Protein AF-A0A934GZP3-F1 (afdb_monomer_lite)

Foldseek 3Di:
DADQLDPPGHWAFLVVLLVVLVVCVVVVVPVVSLVSLVVSLVLQVVDPFFWGTARPPPSHDHPPTDGPDPVSVVSSVVSVVVVVVVD

Sequence (87 aa):
KFNALQMWRGPTWVNVNYLLIDGLERANYKDLANELRRRTLEMIMSGSDIYEYYEPHTGKAPPKAASIYGWSSALFIEMVIQESQRL

Radius of gyration: 12.91 Å; chains: 1; bounding box: 31×19×43 Å

Secondary structure (DSSP, 8-state):
---TTSTTTS-EEHHHHHHHHHHHHHTT-HHHHHHHHHHHHHHHHTSSS--SEE-TTT-PPPTTSPSS-HHHHHHHHHHHHHHHTT-

pLDDT: mean 94.31, std 6.61, range [52.47, 98.56]

Structure (mmCIF, N/CA/C/O backbone):
data_AF-A0A934GZP3-F1
#
_entry.id   AF-A0A934GZP3-F1
#
loop_
_atom_site.group_PDB
_atom_site.id
_atom_site.type_symbol
_atom_site.label_atom_id
_atom_site.label_alt_id
_atom_site.label_comp_id
_atom_site.label_asym_id
_atom_site.label_entity_id
_atom_site.label_seq_id
_atom_site.pdbx_PDB_ins_code
_atom_site.Cartn_x
_atom_site.Cartn_y
_atom_site.Cartn_z
_atom_site.occupancy
_atom_site.B_iso_or_equiv
_atom_site.auth_seq_id
_atom_site.auth_comp_id
_atom_site.auth_asym_id
_atom_site.auth_atom_id
_atom_site.pdbx_PDB_model_num
ATOM 1 N N . LYS A 1 1 ? -6.993 -0.377 -23.857 1.00 84.25 1 LYS A N 1
ATOM 2 C CA . LYS A 1 1 ? -6.575 -1.687 -23.301 1.00 84.25 1 LYS A CA 1
ATOM 3 C C . LYS A 1 1 ? -5.890 -1.445 -21.956 1.00 84.25 1 LYS A C 1
ATOM 5 O O . LYS A 1 1 ? -5.210 -0.432 -21.847 1.00 84.25 1 LYS A O 1
ATOM 10 N N . PHE A 1 2 ? -6.131 -2.294 -20.955 1.00 86.69 2 PHE A N 1
ATOM 11 C CA . PHE A 1 2 ? -5.458 -2.251 -19.648 1.00 86.69 2 PHE A CA 1
ATOM 12 C C . PHE A 1 2 ? -4.012 -2.759 -19.769 1.00 86.69 2 PHE A C 1
ATOM 14 O O . PHE A 1 2 ? -3.746 -3.635 -20.592 1.00 86.69 2 PHE A O 1
ATOM 21 N N . ASN A 1 3 ? -3.095 -2.203 -18.974 1.00 88.88 3 ASN A N 1
ATOM 22 C CA . ASN A 1 3 ? -1.721 -2.681 -18.836 1.00 88.88 3 ASN A CA 1
ATOM 23 C C . ASN A 1 3 ? -1.270 -2.469 -17.389 1.00 88.88 3 ASN A C 1
ATOM 25 O O . ASN A 1 3 ? -1.128 -1.331 -16.952 1.00 88.88 3 ASN A O 1
ATOM 29 N N . ALA A 1 4 ? -1.015 -3.567 -16.685 1.00 90.38 4 ALA A N 1
ATOM 30 C CA . ALA A 1 4 ? -0.688 -3.588 -15.267 1.00 90.38 4 ALA A CA 1
ATOM 31 C C . ALA A 1 4 ? 0.624 -2.872 -14.894 1.00 90.38 4 ALA A C 1
ATOM 33 O O . ALA A 1 4 ? 0.786 -2.423 -13.765 1.00 90.38 4 ALA A O 1
ATOM 34 N N . LEU A 1 5 ? 1.546 -2.727 -15.849 1.00 87.81 5 LEU A N 1
ATOM 35 C CA . LEU A 1 5 ? 2.839 -2.064 -15.655 1.00 87.81 5 LEU A CA 1
ATOM 36 C C . LEU A 1 5 ? 2.841 -0.619 -16.175 1.00 87.81 5 LEU A C 1
ATOM 38 O O . LEU A 1 5 ? 3.854 0.075 -16.082 1.00 87.81 5 LEU A O 1
ATOM 42 N N . GLN A 1 6 ? 1.733 -0.158 -16.763 1.00 86.75 6 GLN A N 1
ATOM 43 C CA . GLN A 1 6 ? 1.628 1.194 -17.292 1.00 86.75 6 GLN A CA 1
ATOM 44 C C . GLN A 1 6 ? 1.194 2.165 -16.193 1.00 86.75 6 GLN A C 1
ATOM 46 O O . GLN A 1 6 ? 0.069 2.100 -15.693 1.00 86.75 6 GLN A O 1
ATOM 51 N N . MET A 1 7 ? 2.086 3.105 -15.875 1.00 82.31 7 MET A N 1
ATOM 52 C CA . MET A 1 7 ? 1.870 4.180 -14.904 1.00 82.31 7 MET A CA 1
ATOM 53 C C . MET A 1 7 ? 0.506 4.869 -15.097 1.00 82.31 7 MET A C 1
ATOM 55 O O . MET A 1 7 ? 0.052 5.055 -16.230 1.00 82.31 7 MET A O 1
ATOM 59 N N . TRP A 1 8 ? -0.148 5.219 -13.984 1.00 80.75 8 TRP A N 1
ATOM 60 C CA . TRP A 1 8 ? -1.487 5.835 -13.892 1.00 80.75 8 TRP A CA 1
ATOM 61 C C . TRP A 1 8 ? -2.694 5.002 -14.353 1.00 80.75 8 TRP A C 1
ATOM 63 O O . TRP A 1 8 ? -3.826 5.448 -14.183 1.00 80.75 8 TRP A O 1
ATOM 73 N N . ARG A 1 9 ? -2.508 3.815 -14.943 1.00 82.69 9 ARG A N 1
ATOM 74 C CA . ARG A 1 9 ? -3.624 3.013 -15.498 1.00 82.69 9 ARG A CA 1
ATOM 75 C C . ARG A 1 9 ? -3.615 1.536 -15.118 1.00 82.69 9 ARG A C 1
ATOM 77 O O . ARG A 1 9 ? -4.480 0.791 -15.575 1.00 82.69 9 ARG A O 1
ATOM 84 N N . GLY A 1 10 ? -2.609 1.118 -14.370 1.00 88.25 10 GLY A N 1
ATOM 85 C CA . GLY A 1 10 ? -2.280 -0.282 -14.157 1.00 88.25 10 GLY A CA 1
ATOM 86 C C . GLY A 1 10 ? -1.922 -0.582 -12.717 1.00 88.25 10 GLY A C 1
ATOM 87 O O . GLY A 1 10 ? -2.662 -1.312 -12.067 1.00 88.25 10 GLY A O 1
ATOM 88 N N . PRO A 1 11 ? -0.795 -0.040 -12.231 1.00 94.19 11 PRO A N 1
ATOM 89 C CA . PRO A 1 11 ? -0.237 -0.451 -10.962 1.00 94.19 11 PRO A CA 1
ATOM 90 C C . PRO A 1 11 ? -1.042 0.073 -9.772 1.00 94.19 11 PRO A C 1
ATOM 92 O O . PRO A 1 11 ? -1.680 1.125 -9.848 1.00 94.19 11 PRO A O 1
ATOM 95 N N . THR A 1 12 ? -0.953 -0.652 -8.663 1.00 95.19 12 THR A N 1
ATOM 96 C CA . THR A 1 12 ? -1.440 -0.242 -7.346 1.00 95.19 12 THR A CA 1
ATOM 97 C C . THR A 1 12 ? -0.397 0.640 -6.674 1.00 95.19 12 THR A C 1
ATOM 99 O O . THR A 1 12 ? 0.783 0.296 -6.635 1.00 95.19 12 THR A O 1
ATOM 102 N N . TRP A 1 13 ? -0.831 1.768 -6.120 1.00 96.19 13 TRP A N 1
ATOM 103 C CA . TRP A 1 13 ? 0.040 2.722 -5.440 1.00 96.19 13 TRP A CA 1
ATOM 104 C C . TRP A 1 13 ? -0.199 2.693 -3.933 1.00 96.19 13 TRP A C 1
ATOM 106 O O . TRP A 1 13 ? -1.346 2.678 -3.484 1.00 96.19 13 TRP A O 1
ATOM 116 N N . VAL A 1 14 ? 0.880 2.735 -3.148 1.00 97.25 14 VAL A N 1
ATOM 117 C CA . VAL A 1 14 ? 0.794 2.648 -1.679 1.00 97.25 14 VAL A CA 1
ATOM 118 C C . VAL A 1 14 ? 0.019 3.828 -1.097 1.00 97.25 14 VAL A C 1
ATOM 120 O O . VAL A 1 14 ? -0.843 3.641 -0.243 1.00 97.25 14 VAL A O 1
ATOM 123 N N . ASN A 1 15 ? 0.275 5.040 -1.590 1.00 97.06 15 ASN A N 1
ATOM 124 C CA . ASN A 1 15 ? -0.428 6.243 -1.144 1.00 97.06 15 ASN A CA 1
ATOM 125 C C . ASN A 1 15 ? -1.924 6.220 -1.484 1.00 97.06 15 ASN A C 1
ATOM 127 O O . ASN A 1 15 ? -2.733 6.644 -0.665 1.00 97.06 15 ASN A O 1
ATOM 131 N N . VAL A 1 16 ? -2.311 5.676 -2.640 1.00 97.00 16 VAL A N 1
ATOM 132 C CA . VAL A 1 16 ? -3.726 5.505 -2.999 1.00 97.00 16 VAL A CA 1
ATOM 133 C C . VAL A 1 16 ? -4.398 4.493 -2.074 1.00 97.00 16 VAL A C 1
ATOM 135 O O . VAL A 1 16 ? -5.467 4.789 -1.544 1.00 97.00 16 VAL A O 1
ATOM 138 N N . ASN A 1 17 ? -3.764 3.345 -1.814 1.00 97.81 17 ASN A N 1
ATOM 139 C CA . ASN A 1 17 ? -4.286 2.378 -0.845 1.00 97.81 17 ASN A CA 1
ATOM 140 C C . ASN A 1 17 ? -4.454 3.010 0.538 1.00 97.81 17 ASN A C 1
ATOM 142 O O . ASN A 1 17 ? -5.496 2.833 1.158 1.00 97.81 17 ASN A O 1
ATOM 146 N N . TYR A 1 18 ? -3.474 3.789 0.995 1.00 98.38 18 TYR A N 1
ATOM 147 C CA . TYR A 1 18 ? -3.550 4.483 2.278 1.00 98.38 18 TYR A CA 1
ATOM 148 C C . TYR A 1 18 ? -4.725 5.470 2.355 1.00 98.38 18 TYR A C 1
ATOM 150 O O . TYR A 1 18 ? -5.474 5.456 3.329 1.00 98.38 18 TYR A O 1
ATOM 158 N N . LEU A 1 19 ? -4.943 6.283 1.316 1.00 98.25 19 LEU A N 1
ATOM 159 C CA . LEU A 1 19 ? -6.093 7.195 1.257 1.00 98.25 19 LEU A CA 1
ATOM 160 C C . LEU A 1 19 ? -7.431 6.441 1.280 1.00 98.25 19 LEU A C 1
ATOM 162 O O . LEU A 1 19 ? -8.386 6.897 1.907 1.00 98.25 19 LEU A O 1
ATOM 166 N N . LEU A 1 20 ? -7.506 5.280 0.623 1.00 98.44 20 LEU A N 1
ATOM 167 C CA . LEU A 1 20 ? -8.688 4.420 0.675 1.00 98.44 20 LEU A CA 1
ATOM 168 C C . LEU A 1 20 ? -8.892 3.818 2.069 1.00 98.44 20 LEU A C 1
ATOM 170 O O . LEU A 1 20 ? -10.026 3.778 2.533 1.00 98.44 20 LEU A O 1
ATOM 174 N N . ILE A 1 21 ? -7.824 3.396 2.750 1.00 98.50 21 ILE A N 1
ATOM 175 C CA . ILE A 1 21 ? -7.882 2.902 4.134 1.00 98.50 21 ILE A CA 1
ATOM 176 C C . ILE A 1 21 ? -8.450 3.989 5.056 1.00 98.50 21 ILE A C 1
ATOM 178 O O . ILE A 1 21 ? -9.448 3.737 5.725 1.00 98.50 21 ILE A O 1
ATOM 182 N N . ASP A 1 22 ? -7.890 5.203 5.038 1.00 98.19 22 ASP A N 1
ATOM 183 C CA . ASP A 1 22 ? -8.375 6.335 5.849 1.00 98.19 22 ASP A CA 1
ATOM 184 C C . ASP A 1 22 ? -9.846 6.673 5.536 1.00 98.19 22 ASP A C 1
ATOM 186 O O . ASP A 1 22 ? -10.666 6.839 6.443 1.00 98.19 22 ASP A O 1
ATOM 190 N N . GLY A 1 23 ? -10.222 6.692 4.254 1.00 98.56 23 GLY A N 1
ATOM 191 C CA . GLY A 1 23 ? -11.608 6.907 3.838 1.00 98.56 23 GLY A CA 1
ATOM 192 C C . GLY A 1 23 ? -12.569 5.828 4.350 1.00 98.56 23 GLY A C 1
ATOM 193 O O . GLY A 1 23 ? -13.651 6.147 4.846 1.00 98.56 23 GLY A O 1
ATOM 194 N N . LEU A 1 24 ? -12.172 4.556 4.273 1.00 98.56 24 LEU A N 1
ATOM 195 C CA . LEU A 1 24 ? -12.958 3.426 4.771 1.00 98.56 24 LEU A CA 1
ATOM 196 C C . LEU A 1 24 ? -13.118 3.471 6.295 1.00 98.56 24 LEU A C 1
ATOM 198 O O . LEU A 1 24 ? -14.218 3.224 6.793 1.00 98.56 24 LEU A O 1
ATOM 202 N N . GLU A 1 25 ? -12.065 3.830 7.035 1.00 97.06 25 GLU A N 1
ATOM 203 C CA . GLU A 1 25 ? -12.139 3.993 8.491 1.00 97.06 25 GLU A CA 1
ATOM 204 C C . GLU A 1 25 ? -13.129 5.099 8.879 1.00 97.06 25 GLU A C 1
ATOM 206 O O . GLU A 1 25 ? -14.011 4.872 9.713 1.00 97.06 25 GLU A O 1
ATOM 211 N N . ARG A 1 26 ? -13.055 6.266 8.223 1.00 98.00 26 ARG A N 1
ATOM 212 C 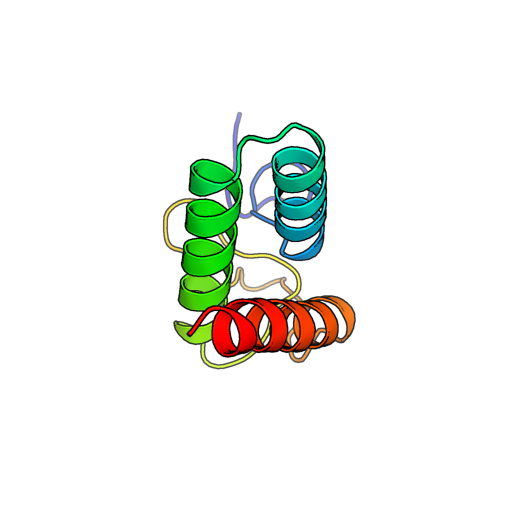CA . ARG A 1 26 ? -13.975 7.398 8.452 1.00 98.00 26 ARG A CA 1
ATOM 213 C C . ARG A 1 26 ? -15.421 7.073 8.094 1.00 98.00 26 ARG A C 1
ATOM 215 O O . ARG A 1 26 ? -16.339 7.570 8.740 1.00 98.00 26 ARG A O 1
ATOM 222 N N . ALA A 1 27 ? -15.625 6.231 7.085 1.00 98.44 27 ALA A N 1
ATOM 223 C CA . ALA A 1 27 ? -16.940 5.757 6.666 1.00 98.44 27 ALA A CA 1
ATOM 224 C C . ALA A 1 27 ? -17.448 4.549 7.483 1.00 98.44 27 ALA A C 1
ATOM 226 O O . ALA A 1 27 ? -18.487 3.982 7.154 1.00 98.44 27 ALA A O 1
ATOM 227 N N . ASN A 1 28 ? -16.748 4.170 8.560 1.00 97.81 28 ASN A N 1
ATOM 228 C CA . ASN A 1 28 ? -17.087 3.065 9.462 1.00 97.81 28 ASN A CA 1
ATOM 229 C C . ASN A 1 28 ? -17.058 1.662 8.810 1.00 97.81 28 ASN A C 1
ATOM 231 O O . ASN A 1 28 ? -17.582 0.704 9.378 1.00 97.81 28 ASN A O 1
ATOM 235 N N . TYR A 1 29 ? -16.376 1.505 7.671 1.00 98.50 29 TYR A N 1
ATOM 236 C CA . TYR A 1 29 ? -16.088 0.213 7.030 1.00 98.50 29 TYR A CA 1
ATOM 237 C C . TYR A 1 29 ? -14.777 -0.383 7.563 1.00 98.50 29 TYR A C 1
ATOM 239 O O . TYR A 1 29 ? -13.826 -0.631 6.819 1.00 98.50 29 TYR A O 1
ATOM 247 N N . LYS A 1 30 ? -14.714 -0.591 8.883 1.00 96.56 30 LYS A N 1
ATOM 248 C CA . LYS A 1 30 ? -13.470 -0.935 9.594 1.00 96.56 30 LYS A CA 1
ATOM 249 C C . LYS A 1 30 ? -12.838 -2.236 9.107 1.00 96.56 30 LYS A C 1
ATOM 251 O O . LYS A 1 30 ? -11.630 -2.270 8.904 1.00 96.56 30 LYS A O 1
ATOM 256 N N . ASP A 1 31 ? -13.632 -3.277 8.880 1.00 97.50 31 ASP A N 1
ATOM 257 C CA . ASP A 1 31 ? -13.105 -4.580 8.456 1.00 97.50 31 ASP A CA 1
ATOM 258 C C . ASP A 1 31 ? -12.442 -4.505 7.079 1.00 97.50 31 ASP A C 1
ATOM 260 O O . ASP A 1 31 ? -11.343 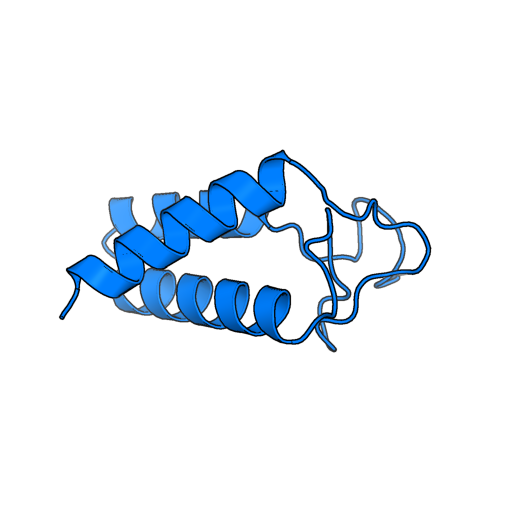-5.024 6.895 1.00 97.50 31 ASP A O 1
ATOM 264 N N . LEU A 1 32 ? -13.054 -3.772 6.144 1.00 98.38 32 LEU A N 1
ATOM 265 C CA . LEU A 1 32 ? -12.494 -3.573 4.810 1.00 98.38 32 LEU A CA 1
ATOM 266 C C . LEU A 1 32 ? -11.235 -2.697 4.848 1.00 98.38 32 LEU A C 1
ATOM 268 O O . LEU A 1 32 ? -10.260 -2.992 4.158 1.00 98.38 32 LEU A O 1
ATOM 272 N N . ALA A 1 33 ? -11.223 -1.652 5.683 1.00 98.31 33 ALA A N 1
ATOM 273 C C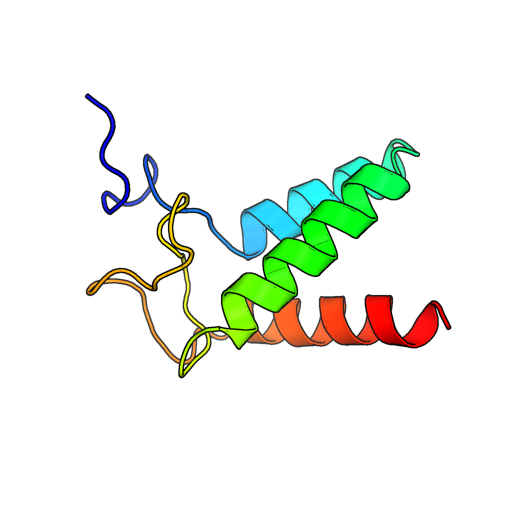A . ALA A 1 33 ? -10.026 -0.843 5.906 1.00 98.31 33 ALA A CA 1
ATOM 274 C C . ALA A 1 33 ? -8.871 -1.694 6.459 1.00 98.31 33 ALA A C 1
ATOM 276 O O . ALA A 1 33 ? -7.736 -1.595 5.991 1.00 98.31 33 ALA A O 1
ATOM 277 N N . ASN A 1 34 ? -9.174 -2.567 7.423 1.00 97.50 34 ASN A N 1
ATOM 278 C CA . ASN A 1 34 ? -8.206 -3.472 8.031 1.00 97.50 34 ASN A CA 1
ATOM 279 C C . ASN A 1 34 ? -7.661 -4.480 7.014 1.00 97.50 34 ASN A C 1
ATOM 281 O O . ASN A 1 34 ? -6.449 -4.681 6.939 1.00 97.50 34 ASN A O 1
ATOM 285 N N . GLU A 1 35 ? -8.534 -5.092 6.213 1.00 98.19 35 GLU A N 1
ATOM 286 C CA . GLU A 1 35 ? -8.126 -6.017 5.156 1.00 98.19 35 GLU A CA 1
ATOM 287 C C . GLU A 1 35 ? -7.204 -5.327 4.142 1.00 98.19 35 GLU A C 1
ATOM 289 O O . GLU A 1 35 ? -6.133 -5.850 3.826 1.00 98.19 35 GLU A O 1
ATOM 294 N N . LEU A 1 36 ? -7.574 -4.131 3.671 1.00 98.12 36 LEU A N 1
ATOM 295 C CA . LEU A 1 36 ? -6.773 -3.387 2.701 1.00 98.12 36 LEU A CA 1
ATOM 296 C C . LEU A 1 36 ? -5.408 -2.981 3.274 1.00 98.12 36 LEU A C 1
ATOM 298 O O . LEU A 1 36 ? -4.399 -3.092 2.573 1.00 98.12 36 LEU A O 1
ATOM 302 N N . ARG A 1 37 ? -5.349 -2.564 4.544 1.00 98.38 37 ARG A N 1
ATOM 303 C CA . ARG A 1 37 ? -4.084 -2.251 5.226 1.00 98.38 37 ARG A CA 1
ATOM 304 C C . ARG A 1 37 ? -3.175 -3.471 5.304 1.00 98.38 37 ARG A C 1
ATOM 306 O O . ARG A 1 37 ? -2.029 -3.381 4.872 1.00 98.38 37 ARG A O 1
ATOM 313 N N . ARG A 1 38 ? -3.685 -4.617 5.768 1.00 98.12 38 ARG A N 1
ATOM 314 C CA . ARG A 1 38 ? -2.906 -5.866 5.855 1.00 98.12 38 ARG A CA 1
ATOM 315 C C . ARG A 1 38 ? -2.374 -6.301 4.500 1.00 98.12 38 ARG A C 1
ATOM 317 O O . ARG A 1 38 ? -1.174 -6.500 4.367 1.00 98.12 38 ARG A O 1
ATOM 324 N N . ARG A 1 39 ? -3.225 -6.336 3.470 1.00 97.88 39 ARG A N 1
ATOM 325 C CA . ARG A 1 39 ? -2.790 -6.690 2.109 1.00 97.88 39 ARG A CA 1
ATOM 326 C C . ARG A 1 39 ? -1.753 -5.722 1.550 1.00 97.88 39 ARG A C 1
ATOM 328 O O . ARG A 1 39 ? -0.849 -6.138 0.833 1.00 97.88 39 ARG A O 1
ATOM 335 N N . THR A 1 40 ? -1.864 -4.433 1.873 1.00 98.06 40 THR A N 1
ATOM 336 C CA . THR A 1 40 ? -0.872 -3.433 1.454 1.00 98.06 40 THR A CA 1
ATOM 337 C C . THR A 1 40 ? 0.468 -3.662 2.153 1.00 98.06 40 THR A C 1
ATOM 339 O O . THR A 1 40 ? 1.503 -3.627 1.490 1.00 98.06 40 THR A O 1
ATOM 342 N N . LEU A 1 41 ? 0.462 -3.948 3.460 1.00 97.94 41 LEU A N 1
ATOM 343 C CA . LEU A 1 41 ? 1.665 -4.305 4.218 1.00 97.94 41 LEU A CA 1
ATOM 344 C C . LEU A 1 41 ? 2.309 -5.588 3.679 1.00 97.94 41 LEU A C 1
ATOM 346 O O . LEU A 1 41 ? 3.496 -5.583 3.370 1.00 97.94 41 LEU A O 1
ATOM 350 N N . GLU A 1 42 ? 1.526 -6.652 3.493 1.00 97.75 42 GLU A N 1
ATOM 351 C CA . GLU A 1 42 ? 1.981 -7.931 2.932 1.00 97.75 42 GLU A CA 1
ATOM 352 C C . GLU A 1 42 ? 2.607 -7.757 1.543 1.00 97.75 42 GLU A C 1
ATOM 354 O O . GLU A 1 42 ? 3.682 -8.292 1.277 1.00 97.75 42 GLU A O 1
ATOM 359 N N . MET A 1 43 ? 1.976 -6.963 0.671 1.00 97.69 43 MET A N 1
ATOM 360 C CA . MET A 1 43 ? 2.500 -6.653 -0.660 1.00 97.69 43 MET A CA 1
ATOM 361 C C . MET A 1 43 ? 3.878 -5.990 -0.578 1.00 97.69 43 MET A C 1
ATOM 363 O O . MET A 1 43 ? 4.810 -6.451 -1.236 1.00 97.69 43 MET A O 1
ATOM 367 N N . ILE A 1 44 ? 4.029 -4.952 0.252 1.00 97.56 44 ILE A N 1
ATOM 368 C CA . ILE A 1 44 ? 5.311 -4.255 0.438 1.00 97.56 44 ILE A CA 1
ATOM 369 C C . ILE A 1 44 ? 6.366 -5.217 1.007 1.00 97.56 44 ILE A C 1
ATOM 371 O O . ILE A 1 44 ? 7.476 -5.294 0.487 1.00 97.56 44 ILE A O 1
ATOM 375 N N . MET A 1 45 ? 6.010 -5.998 2.032 1.00 96.75 45 MET A N 1
ATOM 376 C CA . MET A 1 45 ? 6.913 -6.938 2.713 1.00 96.75 45 MET A CA 1
ATOM 377 C C . MET A 1 45 ? 7.324 -8.139 1.853 1.00 96.75 45 MET A C 1
ATOM 379 O O . MET A 1 45 ? 8.325 -8.784 2.151 1.00 96.75 45 MET A O 1
ATOM 383 N N . SER A 1 46 ? 6.566 -8.457 0.800 1.00 95.56 46 SER A N 1
ATOM 384 C CA . SER A 1 46 ? 6.913 -9.529 -0.141 1.00 95.56 46 SER A CA 1
ATOM 385 C C . SER A 1 46 ? 8.073 -9.164 -1.079 1.00 95.56 46 SER A C 1
ATOM 387 O O . SER A 1 46 ? 8.664 -10.047 -1.706 1.00 95.56 46 SER A O 1
ATOM 389 N N . GLY A 1 47 ? 8.390 -7.869 -1.195 1.00 91.00 47 GLY A N 1
ATOM 390 C CA . GLY A 1 47 ? 9.485 -7.350 -2.007 1.00 91.00 47 GLY A CA 1
ATOM 391 C C . GLY A 1 47 ? 10.821 -7.288 -1.262 1.00 91.00 47 GLY A C 1
ATOM 392 O O . GLY A 1 47 ? 10.908 -7.484 -0.055 1.00 91.00 47 GLY A O 1
ATOM 393 N N . SER A 1 48 ? 11.889 -6.980 -1.999 1.00 92.31 48 SER A N 1
ATOM 394 C CA . SER A 1 48 ? 13.230 -6.753 -1.439 1.00 92.31 48 SER A CA 1
ATOM 395 C C . SER A 1 48 ? 13.482 -5.310 -0.985 1.00 92.31 48 SER A C 1
ATOM 397 O O . SER A 1 48 ? 14.530 -5.031 -0.413 1.00 92.31 48 SER A O 1
ATOM 399 N N . ASP A 1 49 ? 12.571 -4.390 -1.302 1.00 95.88 49 ASP A N 1
ATOM 400 C CA . ASP A 1 49 ? 12.656 -2.956 -1.011 1.00 95.88 49 ASP A CA 1
ATOM 401 C C . ASP A 1 49 ? 11.237 -2.349 -1.042 1.00 95.88 49 ASP A C 1
ATOM 403 O O . ASP A 1 49 ? 10.273 -3.024 -1.414 1.00 95.88 49 ASP A O 1
ATOM 407 N N . ILE A 1 50 ? 11.105 -1.076 -0.676 1.00 97.31 50 ILE A N 1
ATOM 408 C CA . ILE A 1 50 ? 9.853 -0.324 -0.700 1.00 97.31 50 ILE A CA 1
ATOM 409 C C . ILE A 1 50 ? 9.792 0.532 -1.967 1.00 97.31 50 ILE A C 1
ATOM 411 O O . ILE A 1 50 ? 10.565 1.475 -2.151 1.00 97.31 50 ILE A O 1
ATOM 415 N N . TYR A 1 51 ? 8.825 0.219 -2.825 1.00 97.06 51 TYR A N 1
ATOM 416 C CA . TYR A 1 51 ? 8.642 0.858 -4.123 1.00 97.06 51 TYR A CA 1
ATOM 417 C C . TYR A 1 51 ? 7.468 1.844 -4.158 1.00 97.06 51 TYR A C 1
ATOM 419 O O . TYR A 1 51 ? 6.551 1.804 -3.331 1.00 97.06 51 TYR A O 1
ATOM 427 N N . GLU A 1 52 ? 7.484 2.726 -5.157 1.00 95.50 52 GLU A N 1
ATOM 428 C CA . GLU A 1 52 ? 6.409 3.694 -5.420 1.00 95.50 52 GLU A CA 1
ATOM 429 C C . GLU A 1 52 ? 5.062 3.009 -5.733 1.00 95.50 52 GLU A C 1
ATOM 431 O O . GLU A 1 52 ? 4.019 3.381 -5.190 1.00 95.50 52 GLU A O 1
ATOM 436 N N . TYR A 1 53 ? 5.084 1.980 -6.583 1.00 95.44 53 TYR A N 1
ATOM 437 C CA . TYR A 1 53 ? 3.896 1.257 -7.029 1.00 95.44 53 TYR A CA 1
ATOM 438 C C . TYR A 1 53 ? 4.210 -0.204 -7.375 1.00 95.44 53 TYR A C 1
ATOM 440 O O . TYR A 1 53 ? 5.355 -0.565 -7.647 1.00 95.44 53 TYR A O 1
ATOM 448 N N . TYR A 1 54 ? 3.171 -1.038 -7.390 1.00 96.25 54 TYR A N 1
ATOM 449 C CA . TYR A 1 54 ? 3.249 -2.492 -7.526 1.00 96.25 54 TYR A CA 1
ATOM 450 C C . TYR A 1 54 ? 2.275 -2.990 -8.594 1.00 96.25 54 TYR A C 1
ATOM 452 O O . TYR A 1 54 ? 1.235 -2.384 -8.846 1.00 96.25 54 TYR A O 1
ATOM 460 N N . GLU A 1 55 ? 2.597 -4.101 -9.245 1.00 95.06 55 GLU A N 1
ATOM 461 C CA . GLU A 1 55 ? 1.681 -4.759 -10.172 1.00 95.06 55 GLU A CA 1
ATOM 462 C C . GLU A 1 55 ? 0.470 -5.324 -9.388 1.00 95.06 55 GLU A C 1
ATOM 464 O O . GLU A 1 55 ? 0.666 -6.026 -8.396 1.00 95.06 55 GLU A O 1
ATOM 469 N N . PRO A 1 56 ? -0.782 -5.019 -9.783 1.00 93.06 56 PRO A N 1
ATOM 470 C CA . PRO A 1 56 ? -1.972 -5.235 -8.957 1.00 93.06 56 PRO A CA 1
ATOM 471 C C . PRO A 1 56 ? -2.362 -6.704 -8.753 1.00 93.06 56 PRO A C 1
ATOM 473 O O . PRO A 1 56 ? -3.092 -6.993 -7.809 1.00 93.06 56 PRO A O 1
ATOM 476 N N . HIS A 1 57 ? -1.929 -7.626 -9.617 1.00 93.00 57 HIS A N 1
ATOM 477 C CA . HIS A 1 57 ? -2.307 -9.042 -9.523 1.00 93.00 57 HIS A CA 1
ATOM 478 C C . HIS A 1 57 ? -1.273 -9.880 -8.767 1.00 93.00 57 HIS A C 1
ATOM 480 O O . HIS A 1 57 ? -1.615 -10.885 -8.152 1.00 93.00 57 HIS A O 1
ATOM 486 N N . THR A 1 58 ? -0.002 -9.496 -8.845 1.00 94.44 58 THR A N 1
ATOM 487 C CA . THR A 1 58 ? 1.144 -10.263 -8.346 1.00 94.44 58 THR A CA 1
ATOM 488 C C . THR A 1 58 ? 1.854 -9.584 -7.185 1.00 94.44 58 THR A C 1
ATOM 490 O O . THR A 1 58 ? 2.675 -10.227 -6.539 1.00 94.44 58 THR A O 1
ATOM 493 N N . GLY A 1 59 ? 1.602 -8.293 -6.948 1.00 94.19 59 GLY A N 1
ATOM 494 C CA . GLY A 1 59 ? 2.297 -7.505 -5.932 1.00 94.19 59 GLY A CA 1
ATOM 495 C C . GLY A 1 59 ? 3.770 -7.240 -6.250 1.00 94.19 59 GLY A C 1
ATOM 496 O O . GLY A 1 59 ? 4.477 -6.682 -5.421 1.00 94.19 59 GLY A O 1
ATOM 497 N N . LYS A 1 60 ? 4.266 -7.617 -7.436 1.00 94.62 60 LYS A N 1
ATOM 498 C CA . LYS A 1 60 ? 5.668 -7.397 -7.817 1.00 94.62 60 LYS A CA 1
ATOM 499 C C . LYS A 1 60 ? 5.900 -5.942 -8.200 1.00 94.62 60 LYS A C 1
ATOM 501 O O . LYS A 1 60 ? 5.106 -5.359 -8.936 1.00 94.62 60 LYS A O 1
ATOM 506 N N . ALA A 1 61 ? 7.023 -5.378 -7.773 1.00 91.50 61 ALA A N 1
ATOM 507 C CA . ALA A 1 61 ? 7.442 -4.052 -8.207 1.00 91.50 61 ALA A CA 1
ATOM 508 C C . ALA A 1 61 ? 7.755 -4.045 -9.719 1.00 91.50 61 ALA A C 1
ATOM 510 O O . ALA A 1 61 ? 8.558 -4.861 -10.188 1.00 91.50 61 ALA A O 1
ATOM 511 N N . PRO A 1 62 ? 7.141 -3.152 -10.516 1.00 88.81 62 PRO A N 1
ATOM 512 C CA . PRO A 1 62 ? 7.493 -2.995 -11.920 1.00 88.81 62 PRO A CA 1
ATOM 513 C C . PRO A 1 62 ? 8.940 -2.505 -12.097 1.00 88.81 62 PRO A C 1
ATOM 515 O O . PRO A 1 62 ? 9.422 -1.733 -11.272 1.00 88.81 62 PRO A O 1
ATOM 518 N N . PRO A 1 63 ? 9.610 -2.815 -13.225 1.00 87.44 63 PRO A N 1
ATOM 519 C CA . PRO A 1 63 ? 11.005 -2.410 -13.462 1.00 87.44 63 PRO A CA 1
ATOM 520 C C . PRO A 1 63 ? 11.273 -0.898 -13.428 1.00 87.44 63 PRO A C 1
ATOM 522 O O . PRO A 1 63 ? 12.419 -0.478 -13.328 1.00 87.44 63 PRO A O 1
ATOM 525 N N . LYS A 1 64 ? 10.225 -0.079 -13.584 1.00 89.44 64 LYS A N 1
ATOM 526 C CA . LYS A 1 64 ? 10.298 1.389 -13.594 1.00 89.44 64 LYS A CA 1
ATOM 527 C C . LYS A 1 64 ? 9.834 2.027 -12.283 1.00 89.44 64 LYS A C 1
ATOM 529 O O . LYS A 1 64 ? 9.784 3.252 -12.212 1.00 89.44 64 LYS A O 1
ATOM 534 N N . ALA A 1 65 ? 9.440 1.229 -11.291 1.00 92.25 65 ALA A N 1
ATOM 535 C CA . ALA A 1 65 ? 9.060 1.756 -9.991 1.00 92.25 65 ALA A CA 1
ATOM 536 C C . ALA A 1 65 ? 10.318 2.217 -9.250 1.00 92.25 65 ALA A C 1
ATOM 538 O O . ALA A 1 65 ? 11.312 1.491 -9.192 1.00 92.25 65 ALA A O 1
ATOM 539 N N . ALA A 1 66 ? 10.277 3.424 -8.691 1.00 94.19 66 ALA A N 1
ATOM 540 C CA . ALA A 1 66 ? 11.367 3.917 -7.861 1.00 94.19 66 ALA A CA 1
ATOM 541 C C . ALA A 1 66 ? 11.488 3.050 -6.597 1.00 94.19 66 ALA A C 1
ATOM 543 O O . ALA A 1 66 ? 10.475 2.792 -5.946 1.00 94.19 66 ALA A O 1
ATOM 544 N N . SER A 1 67 ? 12.705 2.603 -6.280 1.00 95.38 67 SER A N 1
ATOM 545 C CA . SER A 1 67 ? 13.040 1.885 -5.043 1.00 95.38 67 SER A CA 1
ATOM 546 C C . SER A 1 67 ? 13.414 2.870 -3.927 1.00 95.38 67 SER A C 1
ATOM 548 O O . SER A 1 67 ? 13.649 4.049 -4.209 1.00 95.38 67 SER A O 1
ATOM 550 N N . ILE A 1 68 ? 13.452 2.416 -2.668 1.00 95.25 68 ILE A N 1
ATOM 551 C CA . ILE A 1 68 ? 13.653 3.266 -1.477 1.00 95.25 68 ILE A CA 1
ATOM 552 C C . ILE A 1 68 ? 12.727 4.504 -1.518 1.00 95.25 68 ILE A C 1
ATOM 554 O O . ILE A 1 68 ? 13.129 5.642 -1.256 1.00 95.25 68 ILE A O 1
ATOM 558 N N . TYR A 1 69 ? 11.470 4.310 -1.928 1.00 97.19 69 TYR A N 1
ATOM 559 C CA . TYR A 1 69 ? 10.576 5.429 -2.210 1.00 97.19 69 TYR A CA 1
ATOM 560 C C . TYR A 1 69 ? 10.016 6.035 -0.920 1.00 97.19 69 TYR A C 1
ATOM 562 O O . TYR A 1 69 ? 9.155 5.453 -0.260 1.00 97.19 69 TYR A O 1
ATOM 570 N N . GLY A 1 70 ? 10.481 7.240 -0.579 1.00 97.88 70 GLY A N 1
ATOM 571 C CA . GLY A 1 70 ? 10.266 7.853 0.736 1.00 97.88 70 GLY A CA 1
ATOM 572 C C . GLY A 1 70 ? 8.805 7.957 1.189 1.00 97.88 70 GLY A C 1
ATOM 573 O O . GLY A 1 70 ? 8.520 7.710 2.359 1.00 97.88 70 GLY 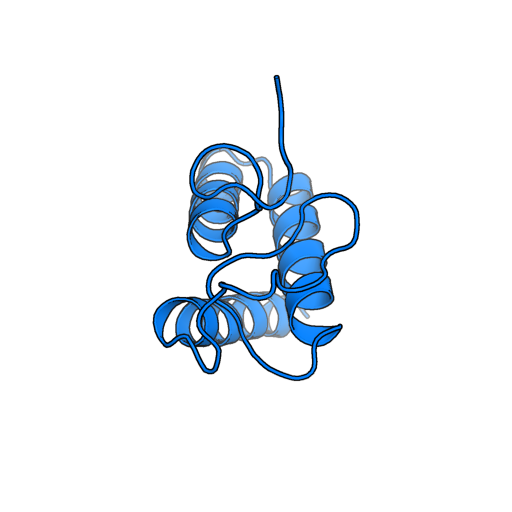A O 1
ATOM 574 N N . TRP A 1 71 ? 7.863 8.266 0.291 1.00 97.75 71 TRP A N 1
ATOM 575 C CA . TRP A 1 71 ? 6.448 8.361 0.672 1.00 97.75 71 TRP A CA 1
ATOM 576 C C . TRP A 1 71 ? 5.858 6.986 1.006 1.00 97.75 71 TRP A C 1
ATOM 578 O O . TRP A 1 71 ? 5.218 6.830 2.045 1.00 97.75 71 TRP A O 1
ATOM 588 N N . SER A 1 72 ? 6.132 5.968 0.185 1.00 98.12 72 SER A N 1
ATOM 589 C CA . SER A 1 72 ? 5.707 4.594 0.475 1.00 98.12 72 SER A CA 1
ATOM 590 C C . SER A 1 72 ? 6.331 4.087 1.776 1.00 98.12 72 SER A C 1
ATOM 592 O O . SER A 1 72 ? 5.641 3.443 2.558 1.00 98.12 72 SER A O 1
ATOM 594 N N . SER A 1 73 ? 7.594 4.427 2.054 1.00 98.12 73 SER A N 1
ATOM 595 C CA . SER A 1 73 ? 8.269 4.052 3.303 1.00 98.12 73 SER A CA 1
ATOM 596 C C . SER A 1 73 ? 7.636 4.703 4.532 1.00 98.12 73 SER A C 1
ATOM 598 O O . SER A 1 73 ? 7.413 4.030 5.537 1.00 98.12 73 SER A O 1
ATOM 600 N N . ALA A 1 74 ? 7.297 5.993 4.457 1.00 98.50 74 ALA A N 1
ATOM 601 C CA . ALA A 1 74 ? 6.614 6.686 5.547 1.00 98.50 74 ALA A CA 1
ATOM 602 C C . ALA A 1 74 ? 5.234 6.068 5.831 1.00 98.50 74 ALA A C 1
ATOM 604 O O . ALA A 1 74 ? 4.896 5.803 6.982 1.00 98.50 74 ALA A O 1
ATOM 605 N N . LEU A 1 75 ? 4.465 5.777 4.777 1.00 98.44 75 LEU A N 1
ATOM 606 C CA . LEU A 1 75 ? 3.151 5.145 4.910 1.00 98.44 75 LEU A CA 1
ATOM 607 C C . LEU A 1 75 ? 3.237 3.700 5.397 1.00 98.44 75 LEU A C 1
ATOM 609 O O . LEU A 1 75 ? 2.365 3.257 6.136 1.00 98.44 75 LEU A O 1
ATOM 613 N N . PHE A 1 76 ? 4.281 2.965 5.013 1.00 98.31 76 PHE A N 1
ATOM 614 C CA . PHE A 1 76 ? 4.544 1.636 5.550 1.00 98.31 76 PHE A CA 1
ATOM 615 C C . PHE A 1 76 ? 4.715 1.684 7.074 1.00 98.31 76 PHE A C 1
ATOM 617 O O . PHE A 1 76 ? 4.032 0.946 7.778 1.00 98.31 76 PHE A O 1
ATOM 624 N N . ILE A 1 77 ? 5.559 2.589 7.587 1.00 98.25 77 ILE A N 1
ATOM 625 C CA . ILE A 1 77 ? 5.773 2.759 9.034 1.00 98.25 77 ILE A CA 1
ATOM 626 C C . ILE A 1 77 ? 4.457 3.103 9.741 1.00 98.25 77 ILE A C 1
ATOM 628 O O . ILE A 1 77 ? 4.117 2.463 10.734 1.00 98.25 77 ILE A O 1
ATOM 632 N N . GLU A 1 78 ? 3.702 4.064 9.209 1.00 98.12 78 GLU A N 1
ATOM 633 C CA . GLU A 1 78 ? 2.404 4.462 9.761 1.00 98.12 78 GLU A CA 1
ATOM 634 C C . GLU A 1 78 ? 1.430 3.276 9.834 1.00 98.12 78 GLU A C 1
ATOM 636 O O . GLU A 1 78 ? 0.871 2.985 10.891 1.00 98.12 78 GLU A O 1
ATOM 641 N N . MET A 1 79 ? 1.276 2.523 8.741 1.00 97.94 79 MET A N 1
ATOM 642 C CA . MET A 1 79 ? 0.395 1.352 8.707 1.00 97.94 79 MET A CA 1
ATOM 643 C C . MET A 1 79 ? 0.850 0.242 9.665 1.00 97.94 79 MET A C 1
ATOM 645 O O . MET A 1 79 ? 0.000 -0.410 10.271 1.00 97.94 79 MET A O 1
ATOM 649 N N . VAL A 1 80 ? 2.160 0.029 9.840 1.00 97.75 80 VAL A N 1
ATOM 650 C CA . VAL A 1 80 ? 2.693 -0.931 10.824 1.00 97.75 80 VAL A CA 1
ATOM 651 C C . VAL A 1 80 ? 2.371 -0.487 12.250 1.00 97.75 80 VAL A C 1
ATOM 653 O O . VAL A 1 80 ? 1.932 -1.311 13.052 1.00 97.75 80 VAL A O 1
ATOM 656 N N . ILE A 1 81 ? 2.530 0.800 12.573 1.00 97.50 81 ILE A N 1
ATOM 657 C CA . ILE A 1 81 ? 2.167 1.341 13.891 1.00 97.50 81 ILE A CA 1
ATOM 658 C C . ILE A 1 81 ? 0.675 1.118 14.153 1.00 97.50 81 ILE A C 1
ATOM 660 O O . ILE A 1 81 ? 0.320 0.541 15.183 1.00 97.50 81 ILE A O 1
ATOM 664 N N . GLN A 1 82 ? -0.185 1.487 13.200 1.00 94.81 82 GLN A N 1
ATOM 665 C CA . GLN A 1 82 ? -1.634 1.293 13.295 1.00 94.81 82 GLN A CA 1
ATOM 666 C C . GLN A 1 82 ? -2.032 -0.175 13.477 1.00 94.81 82 GLN A C 1
ATOM 668 O O . GLN A 1 82 ? -2.997 -0.458 14.184 1.00 94.81 82 GLN A O 1
ATOM 673 N N . GLU A 1 83 ? -1.330 -1.111 12.834 1.00 94.94 83 GLU A N 1
ATOM 674 C CA . GLU A 1 83 ? -1.597 -2.543 12.999 1.00 94.94 83 GLU A CA 1
ATOM 675 C C . GLU A 1 83 ? -1.071 -3.069 14.346 1.00 94.94 83 GLU A C 1
ATOM 677 O O . GLU A 1 83 ? -1.721 -3.901 14.970 1.00 94.94 83 GLU A O 1
ATOM 682 N N . SER A 1 84 ? 0.055 -2.543 14.843 1.00 94.06 84 SER A N 1
ATOM 683 C CA . SER A 1 84 ? 0.653 -2.956 16.122 1.00 94.06 84 SER A CA 1
ATOM 684 C C . SER A 1 84 ? -0.131 -2.499 17.357 1.00 94.06 84 SER A C 1
ATOM 686 O O . SER A 1 84 ? -0.188 -3.217 18.350 1.00 94.06 84 SER A O 1
ATOM 688 N N . GLN A 1 85 ? -0.764 -1.325 17.298 1.00 89.94 85 GLN A N 1
ATOM 689 C CA . GLN A 1 85 ? -1.551 -0.750 18.399 1.00 89.94 85 GLN A CA 1
ATOM 690 C C . GLN A 1 85 ? -2.951 -1.366 18.531 1.00 89.94 85 GLN A C 1
ATOM 692 O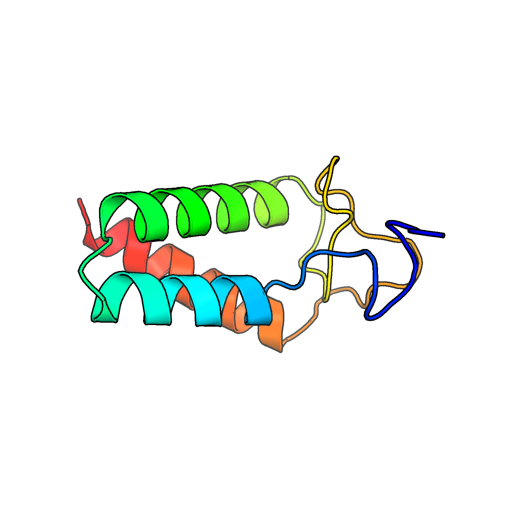 O . GLN A 1 85 ? -3.723 -0.973 19.402 1.00 89.94 85 GLN A O 1
ATOM 697 N N . ARG A 1 86 ? -3.303 -2.290 17.633 1.00 72.81 86 ARG A N 1
ATOM 698 C CA . ARG A 1 86 ? -4.602 -2.968 17.598 1.00 72.81 86 ARG A CA 1
ATOM 699 C C . ARG A 1 86 ? -4.609 -4.326 18.316 1.00 72.81 86 ARG A C 1
ATOM 701 O O . ARG A 1 86 ? -5.652 -4.978 18.303 1.00 72.81 86 ARG A O 1
ATOM 708 N N . LEU A 1 87 ? -3.482 -4.737 18.911 1.00 52.47 87 LEU A N 1
ATOM 709 C CA . LEU A 1 87 ? -3.378 -5.862 19.857 1.00 52.47 87 LEU A CA 1
ATOM 710 C C . LEU A 1 87 ? -3.848 -5.441 21.254 1.00 52.47 87 LEU A C 1
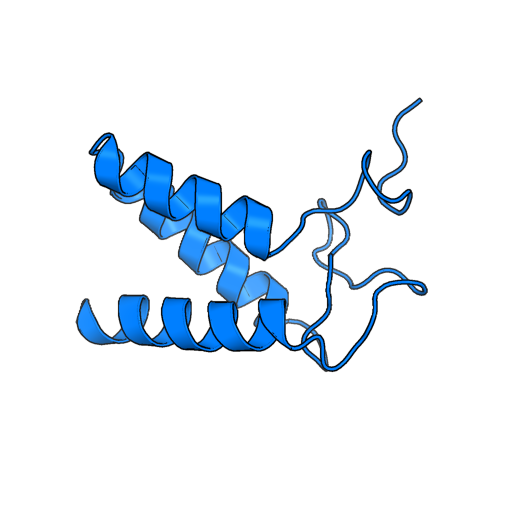ATOM 712 O O . LEU A 1 87 ? -4.529 -6.269 21.898 1.00 52.47 87 LEU A O 1
#